Protein AF-A0A524DE86-F1 (afdb_monomer_lite)

Secondary structure (DSSP, 8-state):
--HHHHHHHHHHHHHHHHHHHHHHHHHT--GGGHHHHHHHHHHHHHHHHHHHHH--S---HHHHHHHHHHHHHHHHHHHTT--HHHHHHHHHHHHHHHHHHHHHHHHHHHHHHTTS---PPPP-SSPPPPPPPP-

Sequence (135 aa):
MNFLLRTYLLKGLILLWSIFLLIIEIIGYEPYIEIINIFLGTLLAGLNSYDCLTNNNEINLYSAIIGLIDIVFGLIFIILDFSLIHATILLLIGGQLIGISIAKTLKQQRSTYSASSTKRPEPIGPEPGPEPSPF

pLDDT: mean 77.8, std 13.1, range [46.72, 94.12]

Foldseek 3Di:
DDPVVVLVVLLVVLLVLLVVVVVCQVVPDDPVCLVVNLVVLVVSLVVNVVSLVVDLPDLPVSLLVSLVVLQVSLVVCVVVVHDPSSSVSSNSSSVSSNVSSVVSVVVVVVVVVVPPDPPPPDPPDDDPPDDDDDD

Structure (mmCIF, N/CA/C/O backbone):
data_AF-A0A524DE86-F1
#
_entry.id   AF-A0A524DE86-F1
#
loop_
_atom_site.group_PDB
_atom_site.id
_atom_site.type_symbol
_atom_site.label_atom_id
_atom_site.label_alt_id
_atom_site.label_comp_id
_atom_site.label_asym_id
_atom_site.label_entity_id
_atom_site.label_seq_id
_atom_site.pdbx_PDB_ins_code
_atom_site.Cartn_x
_atom_site.Cartn_y
_atom_site.Cartn_z
_atom_site.occupancy
_atom_site.B_iso_or_equiv
_atom_site.auth_seq_id
_atom_site.auth_comp_id
_atom_site.auth_asym_id
_atom_site.auth_atom_id
_atom_site.pdbx_PDB_model_num
ATOM 1 N N . MET A 1 1 ? 13.519 19.042 -9.949 1.00 52.06 1 MET A N 1
ATOM 2 C CA . MET A 1 1 ? 13.259 18.336 -8.674 1.00 52.06 1 MET A CA 1
ATOM 3 C C . MET A 1 1 ? 13.496 16.851 -8.912 1.00 52.06 1 MET A C 1
ATOM 5 O O . MET A 1 1 ? 12.942 16.331 -9.872 1.00 52.06 1 MET A O 1
ATOM 9 N N . ASN A 1 2 ? 14.388 16.211 -8.148 1.00 61.94 2 ASN A N 1
ATOM 10 C CA . ASN A 1 2 ? 14.850 14.844 -8.423 1.00 61.94 2 ASN A CA 1
ATOM 11 C C . ASN A 1 2 ? 13.683 13.845 -8.446 1.00 61.94 2 ASN A C 1
ATOM 13 O O . ASN A 1 2 ? 12.933 13.729 -7.485 1.00 61.94 2 ASN A O 1
ATOM 17 N N . PHE A 1 3 ? 13.550 13.108 -9.545 1.00 59.97 3 PHE A N 1
ATOM 18 C CA . PHE A 1 3 ? 12.513 12.096 -9.763 1.00 59.97 3 PHE A CA 1
ATOM 19 C C . PHE A 1 3 ? 12.495 10.999 -8.683 1.00 59.97 3 PHE A C 1
ATOM 21 O O . PHE A 1 3 ? 11.431 10.578 -8.228 1.00 59.97 3 PHE A O 1
ATOM 28 N N . LEU A 1 4 ? 13.683 10.617 -8.203 1.00 60.38 4 LEU A N 1
ATOM 29 C CA . LEU A 1 4 ? 13.855 9.711 -7.068 1.00 60.38 4 LEU A CA 1
ATOM 30 C C . LEU A 1 4 ? 13.158 10.256 -5.814 1.00 60.38 4 LEU A C 1
ATOM 32 O O . LEU A 1 4 ? 12.380 9.544 -5.186 1.00 60.38 4 LEU A O 1
ATOM 36 N N . LEU A 1 5 ? 13.334 11.546 -5.513 1.00 68.75 5 LEU A N 1
ATOM 37 C CA . LEU A 1 5 ? 12.725 12.192 -4.348 1.00 68.75 5 LEU A CA 1
ATOM 38 C C . LEU A 1 5 ? 11.193 12.080 -4.373 1.00 68.75 5 LEU A C 1
ATOM 40 O O . LEU A 1 5 ? 10.589 11.794 -3.345 1.00 68.75 5 LEU A O 1
ATOM 44 N N . ARG A 1 6 ? 10.565 12.245 -5.547 1.00 72.38 6 ARG A N 1
ATOM 45 C CA . ARG A 1 6 ? 9.101 12.151 -5.699 1.00 72.38 6 ARG A CA 1
ATOM 46 C C . ARG A 1 6 ? 8.578 10.748 -5.387 1.00 72.38 6 ARG A C 1
ATOM 48 O O . ARG A 1 6 ? 7.557 10.612 -4.719 1.00 72.38 6 ARG A O 1
ATOM 55 N N . THR A 1 7 ? 9.289 9.724 -5.853 1.00 70.44 7 THR A N 1
ATOM 56 C CA . THR A 1 7 ? 8.897 8.322 -5.656 1.00 70.44 7 THR A CA 1
ATOM 57 C C . THR A 1 7 ? 8.979 7.941 -4.177 1.00 70.44 7 THR A C 1
ATOM 59 O O . THR A 1 7 ? 8.021 7.400 -3.633 1.00 70.44 7 THR A O 1
ATOM 62 N N . TYR A 1 8 ? 10.079 8.275 -3.492 1.00 78.06 8 TYR A N 1
ATOM 63 C CA . TYR A 1 8 ? 10.231 7.985 -2.060 1.00 78.06 8 TYR A CA 1
ATOM 64 C C . TYR A 1 8 ? 9.276 8.804 -1.183 1.00 78.06 8 TYR A C 1
ATOM 66 O O . TYR A 1 8 ? 8.747 8.272 -0.209 1.00 78.06 8 TYR A O 1
ATOM 74 N N . LEU A 1 9 ? 8.987 10.057 -1.556 1.00 83.00 9 LEU A N 1
ATOM 75 C CA . LEU A 1 9 ? 8.001 10.889 -0.862 1.00 83.00 9 LEU A CA 1
ATOM 76 C C . LEU A 1 9 ? 6.608 10.260 -0.868 1.00 83.00 9 LEU A C 1
ATOM 78 O O . LEU A 1 9 ? 5.971 10.214 0.178 1.00 83.00 9 LEU A O 1
ATOM 82 N N . LEU A 1 10 ? 6.147 9.743 -2.012 1.00 85.62 10 LEU A N 1
ATOM 83 C CA . LEU A 1 10 ? 4.825 9.118 -2.097 1.00 85.62 10 LEU A CA 1
ATOM 84 C C . LEU A 1 10 ? 4.728 7.886 -1.190 1.00 85.62 10 LEU A C 1
ATOM 86 O O . LEU A 1 10 ? 3.742 7.708 -0.483 1.00 85.62 10 LEU A O 1
ATOM 90 N N . LYS A 1 11 ? 5.768 7.050 -1.179 1.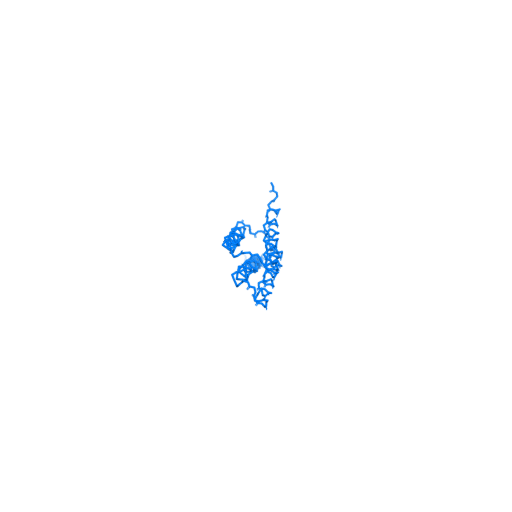00 85.31 11 LYS A N 1
ATOM 91 C CA . 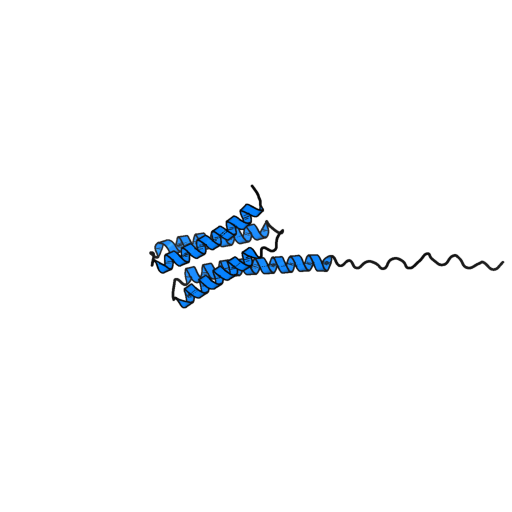LYS A 1 11 ? 5.817 5.850 -0.336 1.00 85.31 11 LYS A CA 1
ATOM 92 C C . LYS A 1 11 ? 5.868 6.204 1.152 1.00 85.31 11 LYS A C 1
ATOM 94 O O . LYS A 1 11 ? 5.154 5.598 1.943 1.00 85.31 11 LYS A O 1
ATOM 99 N N . GLY A 1 12 ? 6.656 7.215 1.516 1.00 86.50 12 GLY A N 1
ATOM 100 C CA . GLY A 1 12 ? 6.690 7.749 2.877 1.00 86.50 12 GLY A CA 1
ATOM 101 C C . GLY A 1 12 ? 5.348 8.341 3.310 1.00 86.50 12 GLY A C 1
ATOM 102 O O . GLY A 1 12 ? 4.930 8.122 4.441 1.00 86.50 12 GLY A O 1
ATOM 103 N N . LEU A 1 13 ? 4.641 9.027 2.406 1.00 90.12 13 LEU A N 1
ATOM 104 C CA . LEU A 1 13 ? 3.307 9.570 2.668 1.00 90.12 13 LEU A CA 1
ATOM 105 C C . LEU A 1 13 ? 2.279 8.461 2.928 1.00 90.12 13 LEU A C 1
ATOM 107 O O . LEU A 1 13 ? 1.490 8.591 3.857 1.00 90.12 13 LEU A O 1
ATOM 111 N N . ILE A 1 14 ? 2.318 7.372 2.150 1.00 89.44 14 ILE A N 1
ATOM 112 C CA . ILE A 1 14 ? 1.467 6.191 2.375 1.00 89.44 14 ILE A CA 1
ATOM 113 C C . ILE A 1 14 ? 1.731 5.612 3.764 1.00 89.44 14 ILE A C 1
ATOM 115 O O . ILE A 1 14 ? 0.801 5.473 4.547 1.00 89.44 14 ILE A O 1
ATOM 119 N N . LEU A 1 15 ? 3.001 5.367 4.104 1.00 89.94 15 LEU A N 1
ATOM 120 C CA . LEU A 1 15 ? 3.373 4.819 5.408 1.00 89.94 15 LEU A CA 1
ATOM 121 C C . LEU A 1 15 ? 2.924 5.724 6.568 1.00 89.94 15 LEU A C 1
ATOM 123 O O . LEU A 1 15 ? 2.371 5.243 7.554 1.00 89.94 15 LEU A O 1
ATOM 127 N N . LEU A 1 16 ? 3.150 7.036 6.454 1.00 91.94 16 LEU A N 1
ATOM 128 C CA . LEU A 1 16 ? 2.715 8.010 7.458 1.00 91.94 16 LEU A CA 1
ATOM 129 C C . LEU A 1 16 ? 1.195 8.013 7.621 1.00 91.94 16 LEU A C 1
ATOM 131 O O . LEU A 1 16 ? 0.702 8.094 8.744 1.00 91.94 16 LEU A O 1
ATOM 135 N N . TRP A 1 17 ? 0.457 7.903 6.518 1.00 91.00 17 TRP A N 1
ATOM 136 C CA . TRP A 1 17 ? -0.997 7.836 6.547 1.00 91.00 17 TRP A CA 1
ATOM 137 C C . TRP A 1 17 ? -1.507 6.546 7.206 1.00 91.00 17 TRP A C 1
ATOM 139 O O . TRP A 1 17 ? -2.409 6.609 8.039 1.00 91.00 17 TRP A O 1
ATOM 149 N N . SER A 1 18 ? -0.885 5.398 6.932 1.00 88.88 18 SER A N 1
ATOM 150 C CA . SER A 1 18 ? -1.218 4.131 7.594 1.00 88.88 18 SER A CA 1
ATOM 151 C C . SER A 1 18 ? -0.978 4.182 9.109 1.00 88.88 18 SER A C 1
ATOM 153 O O . SER A 1 18 ? -1.802 3.706 9.888 1.00 88.88 18 SER A O 1
ATOM 155 N N . ILE A 1 19 ? 0.119 4.813 9.549 1.00 90.00 19 ILE A N 1
ATOM 156 C CA . ILE A 1 19 ? 0.390 5.053 10.978 1.00 90.00 19 ILE A CA 1
ATOM 157 C C . ILE A 1 19 ? -0.674 5.978 11.578 1.00 90.00 19 ILE A C 1
ATOM 159 O O . ILE A 1 19 ? -1.159 5.733 12.681 1.00 90.00 19 ILE A O 1
ATOM 163 N N . PHE A 1 20 ? -1.054 7.032 10.857 1.00 88.94 20 PHE A N 1
ATOM 164 C CA . PHE A 1 20 ? -2.082 7.967 11.301 1.00 88.94 20 PHE A CA 1
ATOM 165 C C . PHE A 1 20 ? -3.446 7.288 11.484 1.00 88.94 20 PHE A C 1
ATOM 167 O O . PHE A 1 20 ? -4.098 7.524 12.498 1.00 88.94 20 PHE A O 1
ATOM 174 N N . LEU A 1 21 ? -3.839 6.390 10.572 1.00 87.12 21 LEU A N 1
ATOM 175 C CA . LEU A 1 21 ? -5.043 5.569 10.734 1.00 87.12 21 LEU A CA 1
ATOM 176 C C . LEU A 1 21 ? -5.004 4.725 12.009 1.00 87.12 21 LEU A C 1
ATOM 178 O O . LEU A 1 21 ? -5.979 4.692 12.754 1.00 87.12 21 LEU A O 1
ATOM 182 N N . LEU A 1 22 ? -3.873 4.068 12.277 1.00 85.69 22 LEU A N 1
ATOM 183 C CA . LEU A 1 22 ? -3.705 3.244 13.474 1.00 85.69 22 LEU A CA 1
ATOM 184 C C . LEU A 1 22 ? -3.824 4.078 14.758 1.00 85.69 22 LEU A C 1
ATOM 186 O O . LEU A 1 22 ? -4.453 3.644 15.717 1.00 85.69 22 LEU A O 1
ATOM 190 N N . ILE A 1 23 ? -3.284 5.299 14.765 1.00 86.62 23 ILE A N 1
ATOM 191 C CA . ILE A 1 23 ? -3.424 6.229 15.893 1.00 86.62 23 ILE A CA 1
ATOM 192 C C . ILE A 1 23 ? -4.887 6.659 16.083 1.00 86.62 23 ILE A C 1
ATOM 194 O O . ILE A 1 23 ? -5.364 6.679 17.215 1.00 86.62 23 ILE A O 1
ATOM 198 N N . ILE A 1 24 ? -5.597 6.993 15.000 1.00 84.56 24 ILE A N 1
ATOM 199 C CA . ILE A 1 24 ? -7.009 7.409 15.054 1.00 84.56 24 ILE A CA 1
ATOM 200 C C . ILE A 1 24 ? -7.886 6.322 15.674 1.00 84.56 24 ILE A C 1
ATOM 202 O O . ILE A 1 24 ? -8.689 6.630 16.554 1.00 84.56 24 ILE A O 1
ATOM 206 N N . GLU A 1 25 ? -7.718 5.072 15.240 1.00 82.75 25 GLU A N 1
ATOM 207 C CA . GLU A 1 25 ? -8.494 3.946 15.770 1.00 82.75 25 GLU A CA 1
ATOM 208 C C . GLU A 1 25 ? -8.228 3.718 17.258 1.00 82.75 25 GLU A C 1
ATOM 210 O O . GLU A 1 25 ? -9.160 3.547 18.037 1.00 82.75 25 GLU A O 1
ATOM 215 N N . ILE A 1 26 ? -6.967 3.812 17.692 1.00 83.88 26 ILE A N 1
ATOM 216 C CA . ILE A 1 26 ? -6.609 3.663 19.112 1.00 83.88 26 ILE A CA 1
ATOM 217 C C . ILE A 1 26 ? -7.229 4.773 19.975 1.00 83.88 26 ILE A C 1
ATOM 219 O O . ILE A 1 26 ? -7.590 4.531 21.126 1.00 83.88 26 ILE A O 1
ATOM 223 N N . ILE A 1 27 ? -7.338 5.994 19.444 1.00 84.00 27 ILE A N 1
ATOM 224 C CA . ILE A 1 27 ? -7.903 7.145 20.166 1.00 84.00 27 ILE A CA 1
ATOM 225 C C . ILE A 1 27 ? -9.445 7.110 20.174 1.00 84.00 27 ILE A C 1
ATOM 227 O O . ILE A 1 27 ? -10.055 7.752 21.029 1.00 84.00 27 ILE A O 1
ATOM 231 N N . GLY A 1 28 ? -10.080 6.338 19.284 1.00 73.06 28 GLY A N 1
ATOM 232 C CA . GLY A 1 28 ? -11.537 6.172 19.234 1.00 73.06 28 GLY A CA 1
ATOM 233 C C . GLY A 1 28 ? -12.265 7.364 18.609 1.00 73.06 28 GLY A C 1
ATOM 234 O O . GLY A 1 28 ? -13.214 7.891 19.188 1.00 73.06 28 GLY A O 1
ATOM 235 N N . TYR A 1 29 ? -11.794 7.835 17.452 1.00 67.94 29 TYR A N 1
ATOM 236 C CA . TYR A 1 29 ? -12.363 9.005 16.774 1.00 67.94 29 TYR A CA 1
ATOM 237 C C . TYR A 1 29 ? -13.681 8.711 16.025 1.00 67.94 29 TYR A C 1
ATOM 239 O O . TYR A 1 29 ? -13.937 7.597 15.583 1.00 67.94 29 TYR A O 1
ATOM 247 N N . GLU A 1 30 ? -14.508 9.749 15.870 1.00 63.59 30 GLU A N 1
ATOM 248 C CA . GLU A 1 30 ? -15.867 9.704 15.304 1.00 63.59 30 GLU A CA 1
ATOM 249 C C . GLU A 1 30 ? -15.968 9.160 13.854 1.00 63.59 30 GLU A C 1
ATOM 251 O O . GLU A 1 30 ? -15.114 9.459 13.009 1.00 63.59 30 GLU A O 1
ATOM 256 N N . PRO A 1 31 ? -17.081 8.479 13.504 1.00 61.78 31 PRO A N 1
ATOM 257 C CA . PRO A 1 31 ? -17.283 7.795 12.217 1.00 61.78 31 PRO A CA 1
ATOM 258 C C . PRO A 1 31 ? -17.311 8.724 10.989 1.00 61.78 31 PRO A C 1
ATOM 260 O O . PRO A 1 31 ? -17.077 8.284 9.866 1.00 61.78 31 PRO A O 1
ATOM 263 N N . TYR A 1 32 ? -17.544 10.029 11.162 1.00 61.56 32 TYR A N 1
ATOM 264 C CA . TYR A 1 32 ? -17.590 10.993 10.051 1.00 61.56 32 TYR A CA 1
ATOM 265 C C . TYR A 1 32 ? -16.257 11.138 9.294 1.00 61.56 32 TYR A C 1
ATOM 267 O O . TYR A 1 32 ? -16.239 11.627 8.163 1.00 61.56 32 TYR A O 1
ATOM 275 N N . ILE A 1 33 ? -15.143 10.696 9.886 1.00 75.25 33 ILE A N 1
ATOM 276 C CA . ILE A 1 33 ? -13.814 10.739 9.261 1.00 75.25 33 ILE A CA 1
ATOM 277 C C . ILE A 1 33 ? -13.579 9.529 8.334 1.00 75.25 33 ILE A C 1
ATOM 279 O O . ILE A 1 33 ? -12.731 9.602 7.443 1.00 75.25 33 ILE A O 1
ATOM 283 N N . GLU A 1 34 ? -14.374 8.456 8.439 1.00 77.06 34 GLU A N 1
ATOM 284 C CA . GLU A 1 34 ? -14.184 7.244 7.627 1.00 77.06 34 GLU A CA 1
ATOM 285 C C . GLU A 1 34 ? -14.285 7.519 6.124 1.00 77.06 34 GLU A C 1
ATOM 287 O O . GLU A 1 34 ? -13.442 7.060 5.358 1.00 77.06 34 GLU A O 1
ATOM 292 N N . ILE A 1 35 ? -15.255 8.325 5.675 1.00 81.44 35 ILE A N 1
ATOM 293 C CA . ILE A 1 35 ? -15.426 8.637 4.242 1.00 81.44 35 ILE A CA 1
ATOM 294 C C . ILE A 1 35 ? -14.196 9.364 3.684 1.00 81.44 35 ILE A C 1
ATOM 296 O O . ILE A 1 35 ? -13.749 9.084 2.569 1.00 81.44 35 ILE A O 1
ATOM 300 N N . ILE A 1 36 ? -13.621 10.277 4.470 1.00 84.12 36 ILE A N 1
ATOM 301 C CA . ILE A 1 36 ? -12.410 11.011 4.093 1.00 84.12 36 ILE A CA 1
ATOM 302 C C . ILE A 1 36 ? -11.226 10.045 4.011 1.00 84.12 36 ILE A C 1
ATOM 304 O O . ILE A 1 36 ? -10.461 10.103 3.048 1.00 84.12 36 ILE A O 1
ATOM 308 N N . ASN A 1 37 ? -11.106 9.120 4.965 1.00 83.94 37 ASN A N 1
ATOM 309 C CA . ASN A 1 37 ? -10.061 8.100 4.968 1.00 83.94 37 ASN A CA 1
ATOM 310 C C . ASN A 1 37 ? -10.188 7.133 3.784 1.00 83.94 37 ASN A C 1
ATOM 312 O O . ASN A 1 37 ? -9.185 6.832 3.139 1.00 83.94 37 ASN A O 1
ATOM 316 N N . ILE A 1 38 ? -11.405 6.705 3.433 1.00 85.06 38 ILE A N 1
ATOM 317 C CA . ILE A 1 38 ? -11.663 5.898 2.232 1.00 85.06 38 ILE A CA 1
ATOM 318 C C . ILE A 1 38 ? -11.198 6.655 0.989 1.00 85.06 38 ILE A C 1
ATOM 320 O O . ILE A 1 38 ? -10.447 6.113 0.172 1.00 85.06 38 ILE A O 1
ATOM 324 N N . PHE A 1 39 ? -11.619 7.914 0.842 1.00 88.19 39 PHE A N 1
ATOM 325 C CA . PHE A 1 39 ? -11.254 8.723 -0.315 1.00 88.19 39 PHE A CA 1
ATOM 326 C C . PHE A 1 39 ? -9.736 8.905 -0.411 1.00 88.19 39 PHE A C 1
ATOM 328 O O . PHE A 1 39 ? -9.153 8.693 -1.476 1.00 88.19 39 PHE A O 1
ATOM 335 N N . LEU A 1 40 ? -9.084 9.231 0.706 1.00 88.94 40 LEU A N 1
ATOM 336 C CA . LEU A 1 40 ? -7.647 9.467 0.747 1.00 88.94 40 LEU A CA 1
ATOM 337 C C . LEU A 1 40 ? -6.850 8.186 0.477 1.00 88.94 40 LEU A C 1
ATOM 339 O O . LEU A 1 40 ? -5.918 8.213 -0.324 1.00 88.94 40 LEU A O 1
ATOM 343 N N . GLY A 1 41 ? -7.254 7.052 1.052 1.00 86.44 41 GLY A N 1
ATOM 344 C CA . GLY A 1 41 ? -6.629 5.757 0.791 1.00 86.44 41 GLY A CA 1
ATOM 345 C C . GLY A 1 41 ? -6.757 5.330 -0.672 1.00 86.44 41 GLY A C 1
ATOM 346 O O . GLY A 1 41 ? -5.778 4.918 -1.295 1.00 86.44 41 GLY A O 1
ATOM 347 N N . THR A 1 42 ? -7.936 5.521 -1.269 1.00 87.12 42 THR A N 1
ATOM 348 C CA . THR A 1 42 ? -8.168 5.213 -2.691 1.00 87.12 42 THR A CA 1
ATOM 349 C C . THR A 1 42 ? -7.362 6.140 -3.608 1.00 87.12 42 THR A C 1
ATOM 351 O O . THR A 1 42 ? -6.797 5.697 -4.611 1.00 87.12 42 THR A O 1
ATOM 354 N N . LEU A 1 43 ? -7.246 7.423 -3.250 1.00 90.00 43 LEU A N 1
ATOM 355 C CA . LEU A 1 43 ? -6.418 8.390 -3.967 1.00 90.00 43 LEU A CA 1
ATOM 356 C C . LEU A 1 43 ? -4.933 7.999 -3.916 1.00 90.00 43 LEU A C 1
ATOM 358 O O . LEU A 1 43 ? -4.269 7.990 -4.952 1.00 90.00 43 LEU A O 1
ATOM 362 N N . LEU A 1 44 ? -4.417 7.635 -2.738 1.00 88.56 44 LEU A N 1
ATOM 363 C CA . LEU A 1 44 ? -3.035 7.181 -2.557 1.00 88.56 44 LEU A CA 1
ATOM 364 C C . LEU A 1 44 ? -2.753 5.897 -3.350 1.00 88.56 44 LEU A C 1
ATOM 366 O O . LEU A 1 44 ? -1.728 5.813 -4.031 1.00 88.56 44 LEU A O 1
ATOM 370 N N . ALA A 1 45 ? -3.683 4.939 -3.338 1.00 85.44 45 ALA A N 1
ATOM 371 C CA . ALA A 1 45 ? -3.627 3.735 -4.166 1.00 85.44 45 ALA A CA 1
ATOM 372 C C . ALA A 1 45 ? -3.554 4.080 -5.666 1.00 85.44 45 ALA A C 1
ATOM 374 O O . ALA A 1 45 ? -2.711 3.552 -6.399 1.00 85.44 45 ALA A O 1
ATOM 375 N N . GLY A 1 46 ? -4.388 5.015 -6.129 1.00 86.00 46 GLY A N 1
ATOM 376 C CA . GLY A 1 46 ? -4.391 5.495 -7.511 1.00 86.00 46 GLY A CA 1
ATOM 377 C C . GLY A 1 46 ? -3.074 6.164 -7.912 1.00 86.00 46 GLY A C 1
ATOM 378 O O . GLY A 1 46 ? -2.482 5.804 -8.932 1.00 86.00 46 GLY A O 1
ATOM 379 N N . LEU A 1 47 ? -2.569 7.084 -7.083 1.00 86.81 47 LEU A N 1
ATOM 380 C CA . LEU A 1 47 ? -1.286 7.761 -7.297 1.00 86.81 47 LEU A CA 1
ATOM 381 C C . LEU A 1 47 ? -0.122 6.769 -7.344 1.00 86.81 47 LEU A C 1
ATOM 383 O O . LEU A 1 47 ? 0.764 6.894 -8.186 1.00 86.81 47 LEU A O 1
ATOM 387 N N . ASN A 1 48 ? -0.147 5.756 -6.481 1.00 83.25 48 ASN A N 1
ATOM 388 C CA . ASN A 1 48 ? 0.850 4.696 -6.445 1.00 83.25 48 ASN A CA 1
ATOM 389 C C . ASN A 1 48 ? 0.842 3.835 -7.724 1.00 83.25 48 ASN A C 1
ATOM 391 O O . ASN A 1 48 ? 1.901 3.536 -8.282 1.00 83.25 48 ASN A O 1
ATOM 395 N N . SER A 1 49 ? -0.347 3.481 -8.222 1.00 81.81 49 SER A N 1
ATOM 396 C CA . SER A 1 49 ? -0.516 2.812 -9.520 1.00 81.81 49 SER A CA 1
ATOM 397 C C . SER A 1 49 ? 0.004 3.665 -10.672 1.00 81.81 49 SER A C 1
ATOM 399 O O . SER A 1 49 ? 0.744 3.174 -11.523 1.00 81.81 49 SER A O 1
ATOM 401 N N . TYR A 1 50 ? -0.356 4.949 -10.692 1.00 83.81 50 TYR A N 1
ATOM 402 C CA . TYR A 1 50 ? 0.080 5.874 -11.732 1.00 83.81 50 TYR A CA 1
ATOM 403 C C . TYR A 1 50 ? 1.604 6.027 -11.744 1.00 83.81 50 TYR A C 1
ATOM 405 O O . TYR A 1 50 ? 2.229 5.873 -12.791 1.00 83.81 50 TYR A O 1
ATOM 413 N N . ASP A 1 51 ? 2.213 6.233 -10.574 1.00 80.75 51 ASP A N 1
ATOM 414 C CA . ASP A 1 51 ? 3.665 6.340 -10.439 1.00 80.75 51 ASP A CA 1
ATOM 415 C C . ASP A 1 51 ? 4.373 5.059 -10.908 1.00 80.75 51 ASP A C 1
ATOM 417 O O . ASP A 1 51 ? 5.399 5.112 -11.585 1.00 80.75 51 ASP A O 1
ATOM 421 N N . CYS A 1 52 ? 3.783 3.888 -10.645 1.00 75.50 52 CYS A N 1
ATOM 422 C CA . CYS A 1 52 ? 4.284 2.625 -11.171 1.00 75.50 52 CYS A CA 1
ATOM 423 C C . CYS A 1 52 ? 4.280 2.568 -12.705 1.00 75.50 52 CYS A C 1
ATOM 425 O O . CYS A 1 52 ? 5.258 2.090 -13.284 1.00 75.50 52 CYS A O 1
ATOM 427 N N . LEU A 1 53 ? 3.202 3.026 -13.349 1.00 75.75 53 LEU A N 1
ATOM 428 C CA . LEU A 1 53 ? 3.066 3.020 -14.808 1.00 75.75 53 LEU A CA 1
ATOM 429 C C . LEU A 1 53 ? 4.046 3.985 -15.479 1.00 75.75 53 LEU A C 1
ATOM 431 O O . LEU A 1 53 ? 4.607 3.658 -16.525 1.00 75.75 53 LEU A O 1
ATOM 435 N N . THR A 1 54 ? 4.282 5.151 -14.875 1.00 77.38 54 THR A N 1
ATOM 436 C CA . THR A 1 54 ? 5.196 6.150 -15.439 1.00 77.38 54 THR A CA 1
ATOM 437 C C . THR A 1 54 ? 6.666 5.829 -15.169 1.00 77.38 54 THR A C 1
ATOM 439 O O . THR A 1 54 ? 7.529 6.221 -15.953 1.00 77.38 54 THR A O 1
ATOM 442 N N . ASN A 1 55 ? 6.976 5.096 -14.091 1.00 70.12 55 ASN A N 1
ATOM 443 C CA . ASN A 1 55 ? 8.346 4.929 -13.602 1.00 70.12 55 ASN A CA 1
ATOM 444 C C . ASN A 1 55 ? 8.802 3.461 -13.707 1.00 70.12 55 ASN A C 1
ATOM 446 O O . ASN A 1 55 ? 8.588 2.659 -12.796 1.00 70.12 55 ASN A O 1
ATOM 450 N N . ASN A 1 56 ? 9.480 3.094 -14.800 1.00 63.84 56 ASN A N 1
ATOM 451 C CA . ASN A 1 56 ? 9.942 1.714 -15.041 1.00 63.84 56 ASN A CA 1
ATOM 452 C C . ASN A 1 56 ? 11.261 1.329 -14.335 1.00 63.84 56 ASN A C 1
ATOM 454 O O . ASN A 1 56 ? 11.608 0.152 -14.350 1.00 63.84 56 ASN A O 1
ATOM 458 N N . ASN A 1 57 ? 12.004 2.271 -13.744 1.00 57.59 57 ASN A N 1
ATOM 459 C CA . ASN A 1 57 ? 13.463 2.103 -13.680 1.00 57.59 57 ASN A CA 1
ATOM 460 C C . ASN A 1 57 ? 14.089 1.512 -12.411 1.00 57.59 57 ASN A C 1
ATOM 462 O O . ASN A 1 57 ? 15.283 1.247 -12.455 1.00 57.59 57 ASN A O 1
ATOM 466 N N . GLU A 1 58 ? 13.364 1.213 -11.330 1.00 59.72 58 GLU A N 1
ATOM 467 C CA . GLU A 1 58 ? 13.983 0.542 -10.171 1.00 59.72 58 GLU A CA 1
ATOM 468 C C . GLU A 1 58 ? 13.037 -0.480 -9.523 1.00 59.72 58 GLU A C 1
ATOM 470 O O . GLU A 1 58 ? 11.853 -0.200 -9.292 1.00 59.72 58 GLU A O 1
ATOM 475 N N . ILE A 1 59 ? 13.568 -1.676 -9.221 1.00 58.56 59 ILE A N 1
ATOM 476 C CA . ILE A 1 59 ? 12.948 -2.619 -8.281 1.00 58.56 59 ILE A CA 1
ATOM 477 C C . ILE A 1 59 ? 12.927 -1.915 -6.938 1.00 58.56 59 ILE A C 1
ATOM 479 O O . ILE A 1 59 ? 13.940 -1.770 -6.257 1.00 58.56 59 ILE A O 1
ATOM 483 N N . ASN A 1 60 ? 11.748 -1.441 -6.575 1.00 67.06 60 ASN A N 1
ATOM 484 C CA . ASN A 1 60 ? 11.599 -0.621 -5.400 1.00 67.06 60 ASN A CA 1
ATOM 485 C C . ASN A 1 60 ? 11.328 -1.549 -4.213 1.00 67.06 60 ASN A C 1
ATOM 487 O O . ASN A 1 60 ? 10.186 -1.714 -3.795 1.00 67.06 60 ASN A O 1
ATOM 491 N N . LEU A 1 61 ? 12.380 -2.196 -3.699 1.00 76.31 61 LEU A N 1
ATOM 492 C CA . LEU A 1 61 ? 12.321 -3.067 -2.513 1.00 76.31 61 LEU A CA 1
ATOM 493 C C . LEU A 1 61 ? 11.642 -2.350 -1.330 1.00 76.31 61 LEU A C 1
ATOM 495 O O . LEU A 1 61 ? 10.899 -2.954 -0.563 1.00 76.31 61 LEU A O 1
ATOM 499 N N . TYR A 1 62 ? 11.791 -1.026 -1.277 1.00 78.06 62 TYR A N 1
ATOM 500 C CA . TYR A 1 62 ? 11.086 -0.129 -0.367 1.00 78.06 62 TYR A CA 1
ATOM 501 C C . TYR A 1 62 ? 9.552 -0.215 -0.468 1.00 78.06 62 TYR A C 1
ATOM 503 O O . TYR A 1 62 ? 8.859 -0.176 0.542 1.00 78.06 62 TYR A O 1
ATOM 511 N N . SER A 1 63 ? 9.006 -0.371 -1.679 1.00 82.00 63 SER A N 1
ATOM 512 C CA . SER A 1 63 ? 7.565 -0.573 -1.884 1.00 82.00 63 SER A CA 1
ATOM 513 C C . SER A 1 63 ? 7.100 -1.912 -1.330 1.00 82.00 63 SER A C 1
ATOM 515 O O . SER A 1 63 ? 6.040 -1.965 -0.723 1.00 82.00 63 SER A O 1
ATOM 517 N N . ALA A 1 64 ? 7.891 -2.975 -1.494 1.00 85.00 64 ALA A N 1
ATOM 518 C CA . ALA A 1 64 ? 7.556 -4.281 -0.935 1.00 85.00 64 ALA A CA 1
ATOM 519 C C . ALA A 1 64 ? 7.568 -4.253 0.602 1.00 85.00 64 ALA A C 1
ATOM 521 O O . ALA A 1 64 ? 6.660 -4.797 1.221 1.00 85.00 64 ALA A O 1
ATOM 522 N N . ILE A 1 65 ? 8.549 -3.570 1.206 1.00 88.38 65 ILE A N 1
ATOM 523 C CA . ILE A 1 65 ? 8.632 -3.390 2.664 1.00 88.38 65 ILE A CA 1
ATOM 524 C C . ILE A 1 65 ? 7.413 -2.630 3.185 1.00 88.38 65 ILE A C 1
ATOM 526 O O . ILE A 1 65 ? 6.747 -3.110 4.096 1.00 88.38 65 ILE A O 1
ATOM 530 N N . ILE A 1 66 ? 7.095 -1.473 2.598 1.00 89.44 66 ILE A N 1
ATOM 531 C CA . ILE A 1 66 ? 5.935 -0.679 3.030 1.00 89.44 66 ILE A CA 1
ATOM 532 C C . ILE A 1 66 ? 4.645 -1.466 2.820 1.00 89.44 66 ILE A C 1
ATOM 534 O O . ILE A 1 66 ? 3.807 -1.501 3.711 1.00 89.44 66 ILE A O 1
ATOM 538 N N . GLY A 1 67 ? 4.524 -2.184 1.701 1.00 89.56 67 GLY A N 1
ATOM 539 C CA . GLY A 1 67 ? 3.354 -3.016 1.459 1.00 89.56 67 GLY A CA 1
ATOM 540 C C . GLY A 1 67 ? 3.197 -4.147 2.476 1.00 89.56 67 GLY A C 1
ATOM 541 O O . GLY A 1 67 ? 2.080 -4.455 2.879 1.00 89.56 67 GLY A O 1
ATOM 542 N N . LEU A 1 68 ? 4.303 -4.731 2.945 1.00 92.31 68 LEU A N 1
ATOM 543 C CA . LEU A 1 68 ? 4.277 -5.723 4.019 1.00 92.31 68 LEU A CA 1
ATOM 544 C C . LEU A 1 68 ? 3.826 -5.098 5.348 1.00 92.31 68 LEU A C 1
ATOM 546 O O . LEU A 1 68 ? 3.033 -5.704 6.061 1.00 92.31 68 LEU A O 1
ATOM 550 N N . ILE A 1 69 ? 4.298 -3.887 5.661 1.00 93.12 69 ILE A N 1
ATOM 551 C CA . ILE A 1 69 ? 3.881 -3.141 6.858 1.00 93.12 69 ILE A CA 1
ATOM 552 C C . ILE A 1 69 ? 2.376 -2.853 6.812 1.00 93.12 69 ILE A C 1
ATOM 554 O O . ILE A 1 69 ? 1.683 -3.133 7.786 1.00 93.12 69 ILE A O 1
ATOM 558 N N . ASP A 1 70 ? 1.858 -2.372 5.679 1.00 92.88 70 ASP A N 1
ATOM 559 C CA . ASP A 1 70 ? 0.428 -2.090 5.511 1.00 92.88 70 ASP A CA 1
ATOM 560 C C . ASP A 1 70 ? -0.426 -3.358 5.664 1.00 92.88 70 ASP A C 1
ATOM 562 O O . ASP A 1 70 ? -1.479 -3.321 6.299 1.00 92.88 70 ASP A O 1
ATOM 566 N N . ILE A 1 71 ? 0.044 -4.509 5.164 1.00 93.56 71 ILE A N 1
ATOM 567 C CA . ILE A 1 71 ? -0.637 -5.792 5.389 1.00 93.56 71 ILE A CA 1
ATOM 568 C C . ILE A 1 71 ? -0.644 -6.159 6.872 1.00 93.56 71 ILE A C 1
ATOM 570 O O . ILE A 1 71 ? -1.683 -6.560 7.392 1.00 93.56 71 ILE A O 1
ATOM 574 N N . VAL A 1 72 ? 0.489 -6.015 7.564 1.00 94.12 72 VAL A N 1
ATOM 575 C CA . VAL A 1 72 ? 0.572 -6.291 9.005 1.00 94.12 72 VAL A CA 1
ATOM 576 C C . VAL A 1 72 ? -0.386 -5.386 9.780 1.00 94.12 72 VAL A C 1
ATOM 578 O O . VAL A 1 72 ? -1.109 -5.880 10.640 1.00 94.12 72 VAL A O 1
ATOM 581 N N . PHE A 1 73 ? -0.461 -4.095 9.451 1.00 92.50 73 PHE A N 1
ATOM 582 C CA . PHE A 1 73 ? -1.419 -3.181 10.074 1.00 92.50 73 PHE A CA 1
ATOM 583 C C . PHE A 1 73 ? -2.869 -3.559 9.767 1.00 92.50 73 PHE A C 1
ATOM 585 O O . PHE A 1 73 ? -3.677 -3.619 10.688 1.00 92.50 73 PHE A O 1
ATOM 592 N N . GLY A 1 74 ? -3.194 -3.900 8.519 1.00 91.31 74 GLY A N 1
ATOM 593 C CA . GLY A 1 74 ? -4.530 -4.378 8.159 1.00 91.31 74 GLY A CA 1
ATOM 594 C C . GLY A 1 74 ? -4.935 -5.642 8.927 1.00 91.31 74 GLY A C 1
ATOM 595 O O . GLY A 1 74 ? -6.065 -5.745 9.396 1.00 91.31 74 GLY A O 1
ATOM 596 N N . LEU A 1 75 ? -4.004 -6.578 9.133 1.00 93.00 75 LEU A N 1
ATOM 597 C CA . LEU A 1 75 ? -4.239 -7.770 9.955 1.00 93.00 75 LEU A CA 1
ATOM 598 C C . LEU A 1 75 ? -4.411 -7.432 11.440 1.00 93.00 75 LEU A C 1
ATOM 600 O O . LEU A 1 75 ? -5.276 -8.012 12.090 1.00 93.00 75 LEU A O 1
ATOM 604 N N . ILE A 1 76 ? -3.630 -6.489 11.975 1.00 91.62 76 ILE A N 1
ATOM 605 C CA . ILE A 1 76 ? -3.788 -6.006 13.355 1.00 91.62 76 ILE A CA 1
ATOM 606 C C . ILE A 1 76 ? -5.181 -5.404 13.550 1.00 91.62 76 ILE A C 1
ATOM 608 O O . ILE A 1 76 ? -5.827 -5.710 14.547 1.00 91.62 76 ILE A O 1
ATOM 612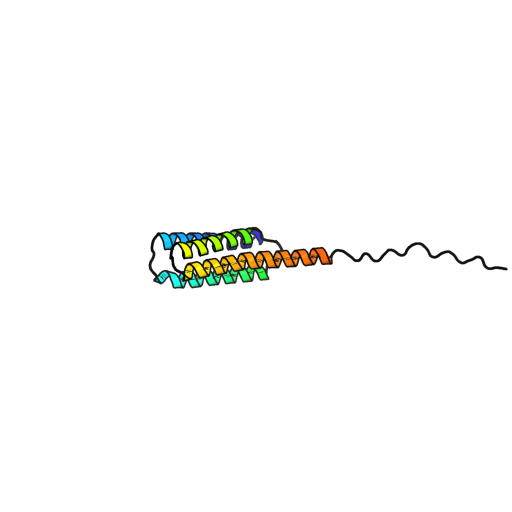 N N . PHE A 1 77 ? -5.671 -4.616 12.590 1.00 89.62 77 PHE A N 1
ATOM 613 C CA . PHE A 1 77 ? -7.019 -4.049 12.654 1.00 89.62 77 PHE A CA 1
ATOM 614 C C . PHE A 1 77 ? -8.093 -5.139 12.724 1.00 89.62 77 PHE A C 1
ATOM 616 O O . PHE A 1 77 ? -9.013 -5.029 13.524 1.00 89.62 77 PHE A O 1
ATOM 623 N N . ILE A 1 78 ? -7.947 -6.214 11.942 1.00 90.88 78 ILE A N 1
ATOM 624 C CA . ILE A 1 78 ? -8.876 -7.355 11.980 1.00 90.88 78 ILE A CA 1
ATOM 625 C C . ILE A 1 78 ? -8.817 -8.072 13.336 1.00 90.88 78 ILE A C 1
ATOM 627 O O . ILE A 1 78 ? -9.853 -8.423 13.889 1.00 90.88 78 ILE A O 1
ATOM 631 N N . ILE A 1 79 ? -7.617 -8.301 13.881 1.00 91.88 79 ILE A N 1
ATOM 632 C CA . ILE A 1 79 ? -7.433 -9.023 15.153 1.00 91.88 79 ILE A CA 1
ATOM 633 C C . ILE A 1 79 ? -7.986 -8.226 16.341 1.00 91.88 79 ILE A C 1
ATOM 635 O O . ILE A 1 79 ? -8.492 -8.821 17.291 1.00 91.88 79 ILE A O 1
ATOM 639 N N . LEU A 1 80 ? -7.871 -6.899 16.298 1.00 88.88 80 LEU A N 1
ATOM 640 C CA . LEU A 1 80 ? -8.331 -6.001 17.358 1.00 88.88 80 LEU A CA 1
ATOM 641 C C . LEU A 1 80 ? -9.797 -5.566 17.202 1.00 88.88 80 LEU A C 1
ATOM 643 O O . LEU A 1 80 ? -10.253 -4.746 17.992 1.00 88.88 80 LEU A O 1
ATOM 647 N N . ASP A 1 81 ? -10.521 -6.120 16.222 1.00 85.88 81 ASP A N 1
ATOM 648 C CA . ASP A 1 81 ? -11.919 -5.781 15.911 1.00 85.88 81 ASP A CA 1
ATOM 649 C C . ASP A 1 81 ? -12.130 -4.272 15.657 1.00 85.88 81 ASP A C 1
ATOM 651 O O . ASP A 1 81 ? -13.144 -3.679 16.024 1.00 85.88 81 ASP A O 1
ATOM 655 N N . PHE A 1 82 ? -11.132 -3.630 15.039 1.00 86.19 82 PHE A N 1
ATOM 656 C CA . PHE A 1 82 ? -11.221 -2.247 14.563 1.00 86.19 82 PHE A CA 1
ATOM 657 C C . PHE A 1 82 ? -11.986 -2.169 13.236 1.00 86.19 82 PHE A C 1
ATOM 659 O O . PHE A 1 82 ? -12.355 -3.188 12.648 1.00 86.19 82 PHE A O 1
ATOM 666 N N . SER A 1 83 ? -12.217 -0.949 12.732 1.00 85.88 83 SER A N 1
ATOM 667 C CA . SER A 1 83 ? -12.988 -0.734 11.502 1.00 85.88 83 SER A CA 1
ATOM 668 C C . SER A 1 83 ? -12.492 -1.609 10.341 1.00 85.88 83 SER A C 1
ATOM 670 O O . SER A 1 83 ? -11.372 -1.472 9.829 1.00 85.88 83 SER A O 1
ATOM 672 N N . LEU A 1 84 ? -13.379 -2.499 9.881 1.00 87.19 84 LEU A N 1
ATOM 673 C CA . LEU A 1 84 ? -13.136 -3.404 8.757 1.00 87.19 84 LEU A CA 1
ATOM 674 C C . LEU A 1 84 ? -12.830 -2.633 7.465 1.00 87.19 84 LEU A C 1
ATOM 676 O O . LEU A 1 84 ? -12.094 -3.113 6.599 1.00 87.19 84 LEU A O 1
ATOM 680 N N . ILE A 1 85 ? -13.377 -1.423 7.340 1.00 88.06 85 ILE A N 1
ATOM 681 C CA . ILE A 1 85 ? -13.137 -0.532 6.208 1.00 88.06 85 ILE A CA 1
ATOM 682 C C . ILE A 1 85 ? -11.660 -0.140 6.171 1.00 88.06 85 ILE A C 1
ATOM 684 O O . ILE A 1 85 ? -10.998 -0.331 5.148 1.00 88.06 85 ILE A O 1
ATOM 688 N N . HIS A 1 86 ? -11.119 0.348 7.288 1.00 87.50 86 HIS A N 1
ATOM 689 C CA . HIS A 1 86 ? -9.712 0.732 7.371 1.00 87.50 86 HIS A CA 1
ATOM 690 C C . HIS A 1 86 ? -8.782 -0.467 7.168 1.00 87.50 86 HIS A C 1
ATOM 692 O O . HIS A 1 86 ? -7.821 -0.365 6.400 1.00 87.50 86 HIS A O 1
ATOM 698 N N . ALA A 1 87 ? -9.112 -1.626 7.749 1.00 89.88 87 ALA A N 1
ATOM 699 C CA . ALA A 1 87 ? -8.375 -2.865 7.505 1.00 89.88 87 ALA A CA 1
ATOM 700 C C . ALA A 1 87 ? -8.308 -3.206 6.007 1.00 89.88 87 ALA A C 1
ATOM 702 O O . ALA A 1 87 ? -7.241 -3.504 5.470 1.00 89.88 87 ALA A O 1
ATOM 703 N N . THR A 1 88 ? -9.443 -3.108 5.313 1.00 90.31 88 THR A N 1
ATOM 704 C CA . THR A 1 88 ? -9.544 -3.417 3.882 1.00 90.31 88 THR A CA 1
ATOM 705 C C . THR A 1 88 ? -8.713 -2.457 3.034 1.00 90.31 88 THR A C 1
ATOM 707 O O . THR A 1 88 ? -8.044 -2.894 2.098 1.00 90.31 88 THR A O 1
ATOM 710 N N . ILE A 1 89 ? -8.706 -1.162 3.359 1.00 90.06 89 ILE A N 1
ATOM 711 C CA . ILE A 1 89 ? -7.912 -0.171 2.621 1.00 90.06 89 ILE A CA 1
ATOM 712 C C . ILE A 1 89 ? -6.412 -0.427 2.793 1.00 90.06 89 ILE A C 1
ATOM 714 O O . ILE A 1 89 ? -5.673 -0.400 1.808 1.00 90.06 89 ILE A O 1
ATOM 718 N N . LEU A 1 90 ? -5.963 -0.718 4.018 1.00 91.94 90 LEU A N 1
ATOM 719 C CA . LEU A 1 90 ? -4.563 -1.046 4.295 1.00 91.94 90 LEU A CA 1
ATOM 720 C C . LEU A 1 90 ? -4.128 -2.312 3.545 1.00 91.94 90 LEU A C 1
ATOM 722 O O . LEU A 1 90 ? -3.096 -2.315 2.875 1.00 91.94 90 LEU A O 1
ATOM 726 N N . LEU A 1 91 ? -4.957 -3.360 3.563 1.00 92.56 91 LEU A N 1
ATOM 727 C CA . LEU A 1 91 ? -4.700 -4.590 2.810 1.00 92.56 91 LEU A CA 1
ATOM 728 C C . LEU A 1 91 ? -4.670 -4.352 1.294 1.00 92.56 91 LEU A C 1
ATOM 730 O O . LEU A 1 91 ? -3.818 -4.916 0.605 1.00 92.56 91 LEU A O 1
ATOM 734 N N . LEU A 1 92 ? -5.560 -3.504 0.769 1.00 91.44 92 LEU A N 1
ATOM 735 C CA . LEU A 1 92 ? -5.600 -3.145 -0.649 1.00 91.44 92 LEU A CA 1
ATOM 736 C C . LEU A 1 92 ? -4.308 -2.437 -1.076 1.00 91.44 92 LEU A C 1
ATOM 738 O O . LEU A 1 92 ? -3.667 -2.857 -2.042 1.00 91.44 92 LEU A O 1
ATOM 742 N N . ILE A 1 93 ? -3.909 -1.389 -0.350 1.00 90.06 93 ILE A N 1
ATOM 743 C CA . ILE A 1 93 ? -2.696 -0.614 -0.644 1.00 90.06 93 ILE A CA 1
ATOM 744 C C . ILE A 1 93 ? -1.454 -1.497 -0.495 1.00 90.06 93 ILE A C 1
ATOM 746 O O . ILE A 1 93 ? -0.601 -1.521 -1.390 1.00 90.06 93 ILE A O 1
ATOM 750 N N . GLY A 1 94 ? -1.374 -2.273 0.588 1.00 90.12 94 GLY A N 1
ATOM 751 C CA . GLY A 1 94 ? -0.247 -3.157 0.853 1.00 90.12 94 GLY A CA 1
ATOM 752 C C . GLY A 1 94 ? -0.098 -4.253 -0.202 1.00 90.12 94 GLY A C 1
ATOM 753 O O . GLY A 1 94 ? 0.983 -4.443 -0.770 1.00 90.12 94 GLY A O 1
ATOM 754 N N . GLY A 1 95 ? -1.206 -4.905 -0.560 1.00 89.81 95 GLY A N 1
ATOM 755 C CA . GLY A 1 95 ? -1.251 -5.896 -1.633 1.00 89.81 95 GLY A CA 1
ATOM 756 C C . GLY A 1 95 ? -0.855 -5.310 -2.988 1.00 89.81 95 GLY A C 1
ATOM 757 O O . GLY A 1 95 ? -0.077 -5.916 -3.726 1.00 89.81 95 GLY A O 1
ATOM 758 N N . GLN A 1 96 ? -1.307 -4.096 -3.299 1.00 88.75 96 GLN A N 1
ATOM 759 C CA . GLN A 1 96 ? -0.939 -3.399 -4.528 1.00 88.75 96 GLN A CA 1
ATOM 760 C C . GLN A 1 96 ? 0.561 -3.064 -4.572 1.00 88.75 96 GLN A C 1
ATOM 762 O O . GLN A 1 96 ? 1.211 -3.272 -5.597 1.00 88.75 96 GLN A O 1
ATOM 767 N N . LEU A 1 97 ? 1.139 -2.582 -3.468 1.00 87.94 97 LEU A N 1
ATOM 768 C CA . LEU A 1 97 ? 2.567 -2.274 -3.359 1.00 87.94 97 LEU A CA 1
ATOM 769 C C . LEU A 1 97 ? 3.454 -3.513 -3.549 1.00 87.94 97 LEU A C 1
ATOM 771 O O . LEU A 1 97 ? 4.458 -3.451 -4.273 1.00 87.94 97 LEU A O 1
ATOM 775 N N . ILE A 1 98 ? 3.068 -4.644 -2.954 1.00 88.12 98 ILE A N 1
ATOM 776 C CA . ILE A 1 98 ? 3.758 -5.926 -3.135 1.00 88.12 98 ILE A CA 1
ATOM 777 C C . ILE A 1 98 ? 3.579 -6.431 -4.568 1.00 88.12 98 ILE A C 1
ATOM 779 O O . ILE A 1 98 ? 4.567 -6.750 -5.231 1.00 88.12 98 ILE A O 1
ATOM 783 N N . GLY A 1 99 ? 2.347 -6.445 -5.083 1.00 86.69 99 GLY A N 1
ATOM 784 C CA . GLY A 1 99 ? 2.033 -6.910 -6.436 1.00 86.69 99 GLY A CA 1
ATOM 785 C C . GLY A 1 99 ? 2.805 -6.143 -7.511 1.00 86.69 99 GLY A C 1
ATOM 786 O O . GLY A 1 99 ? 3.400 -6.751 -8.401 1.00 86.69 99 GLY A O 1
ATOM 787 N N . ILE A 1 100 ? 2.892 -4.815 -7.381 1.00 83.94 100 ILE A N 1
ATOM 788 C CA . ILE A 1 100 ? 3.706 -3.958 -8.253 1.00 83.94 100 ILE A CA 1
ATOM 789 C C . ILE A 1 100 ? 5.193 -4.326 -8.166 1.00 83.94 100 ILE A C 1
ATOM 791 O O . ILE A 1 100 ? 5.865 -4.440 -9.195 1.00 83.94 100 ILE A O 1
ATOM 795 N N . SER A 1 101 ? 5.717 -4.525 -6.956 1.00 82.69 101 SER A N 1
ATOM 796 C CA . SER A 1 101 ? 7.126 -4.883 -6.741 1.00 82.69 101 SER A CA 1
ATOM 797 C C . SER A 1 101 ? 7.480 -6.219 -7.403 1.00 82.69 101 SER A C 1
ATOM 799 O O . SER A 1 101 ? 8.497 -6.326 -8.097 1.00 82.69 101 SER A O 1
ATOM 801 N N . ILE A 1 102 ? 6.607 -7.221 -7.263 1.00 83.12 102 ILE A N 1
ATOM 802 C CA . ILE A 1 102 ? 6.761 -8.538 -7.892 1.00 83.12 102 ILE A CA 1
ATOM 803 C C . ILE A 1 102 ? 6.683 -8.414 -9.417 1.00 83.12 102 ILE A C 1
ATOM 805 O O . ILE A 1 102 ? 7.566 -8.909 -10.118 1.00 83.12 102 ILE A O 1
ATOM 809 N N . ALA A 1 103 ? 5.680 -7.704 -9.944 1.00 81.38 103 ALA A N 1
ATOM 810 C CA . ALA A 1 103 ? 5.504 -7.519 -11.383 1.00 81.38 103 ALA A CA 1
ATOM 811 C C . ALA A 1 103 ? 6.731 -6.865 -12.042 1.00 81.38 103 ALA A C 1
ATOM 813 O O . ALA A 1 103 ? 7.179 -7.310 -13.102 1.00 81.38 103 ALA A O 1
ATOM 814 N N . LYS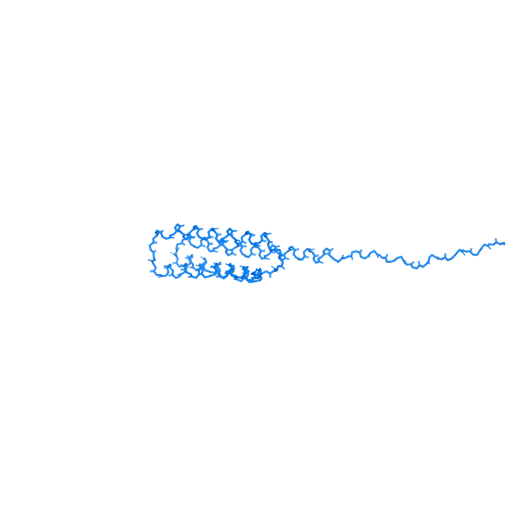 A 1 104 ? 7.323 -5.850 -11.397 1.00 78.50 104 LYS A N 1
ATOM 815 C CA . LYS A 1 104 ? 8.559 -5.212 -11.878 1.00 78.50 104 LYS A CA 1
ATOM 816 C C . LYS A 1 104 ? 9.755 -6.160 -11.837 1.00 78.50 104 LYS A C 1
ATOM 818 O O . LYS A 1 104 ? 10.491 -6.237 -12.819 1.00 78.50 104 LYS A O 1
ATOM 823 N N . THR A 1 105 ? 9.908 -6.921 -10.755 1.00 77.50 105 THR A N 1
ATOM 824 C CA . THR A 1 105 ? 10.993 -7.907 -10.609 1.00 77.50 105 THR A CA 1
ATOM 825 C C . THR A 1 105 ? 10.934 -8.965 -11.713 1.00 77.50 105 THR A C 1
ATOM 827 O O . THR A 1 105 ? 11.936 -9.234 -12.375 1.00 77.50 105 THR A O 1
ATOM 830 N N . LEU A 1 106 ? 9.741 -9.504 -11.988 1.00 78.62 106 LEU A N 1
ATOM 831 C CA . LEU A 1 106 ? 9.525 -10.483 -13.057 1.00 78.62 106 LEU A CA 1
ATOM 832 C C . LEU A 1 106 ? 9.804 -9.899 -14.450 1.00 78.62 106 LEU A C 1
ATOM 834 O O . LEU A 1 106 ? 10.396 -10.567 -15.301 1.00 78.62 106 LEU A O 1
ATOM 838 N N . LYS A 1 107 ? 9.409 -8.642 -14.693 1.00 76.25 107 LYS A N 1
ATOM 839 C CA . LYS A 1 107 ? 9.687 -7.944 -15.957 1.00 76.25 107 LYS A CA 1
ATOM 840 C C . LYS A 1 107 ? 11.191 -7.740 -16.166 1.00 76.25 107 LYS A C 1
ATOM 842 O O . LYS A 1 107 ? 11.676 -7.975 -17.270 1.00 76.25 107 LYS A O 1
ATOM 847 N N . GLN A 1 108 ? 11.925 -7.369 -15.116 1.00 70.44 108 GLN A N 1
ATOM 848 C CA . GLN A 1 108 ? 13.371 -7.163 -15.190 1.00 70.44 108 GLN A CA 1
ATOM 849 C C . GLN A 1 108 ? 14.133 -8.477 -15.408 1.00 70.44 108 GLN A C 1
ATOM 851 O O . GLN A 1 108 ? 15.025 -8.530 -16.255 1.00 70.44 108 GLN A O 1
ATOM 856 N N . GLN A 1 109 ? 13.732 -9.562 -14.734 1.00 63.88 109 GLN A N 1
ATOM 857 C CA . GLN A 1 109 ? 14.299 -10.889 -14.991 1.00 63.88 109 GLN A CA 1
ATOM 858 C C . GLN A 1 109 ? 14.104 -11.312 -16.452 1.00 63.88 109 GLN A C 1
ATOM 860 O O . GLN A 1 109 ? 15.061 -11.758 -17.083 1.00 63.88 109 GLN A O 1
ATOM 865 N N . ARG A 1 110 ? 12.912 -11.106 -17.038 1.00 59.44 110 ARG A N 1
ATOM 866 C CA . ARG A 1 110 ? 12.680 -11.407 -18.464 1.00 59.44 110 ARG A CA 1
ATOM 867 C C . ARG A 1 110 ? 13.643 -10.661 -19.389 1.00 59.44 110 ARG A C 1
ATOM 869 O O . ARG A 1 110 ? 14.170 -11.289 -20.299 1.00 59.44 110 ARG A O 1
ATOM 876 N N . SER A 1 111 ? 13.921 -9.378 -19.139 1.00 57.47 111 SER A N 1
ATOM 877 C CA . SER A 1 111 ? 14.892 -8.616 -19.942 1.00 57.47 111 SER A CA 1
ATOM 878 C C . SER A 1 111 ? 16.331 -9.135 -19.824 1.00 57.47 111 SER A C 1
ATOM 880 O O . SER A 1 111 ? 17.065 -9.111 -20.811 1.00 57.47 111 SER A O 1
ATOM 882 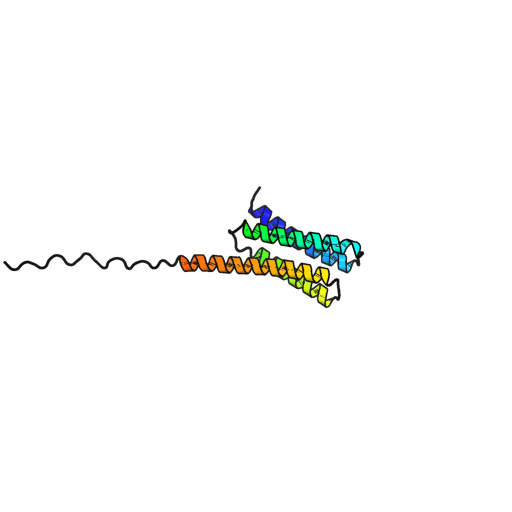N N . THR A 1 112 ? 16.734 -9.650 -18.657 1.00 53.84 112 THR A N 1
ATOM 883 C CA . THR A 1 112 ? 18.071 -10.234 -18.450 1.00 53.84 112 THR A CA 1
ATOM 884 C C . THR A 1 112 ? 18.222 -11.581 -19.162 1.00 53.84 112 THR A C 1
ATOM 886 O O . THR A 1 112 ? 19.258 -11.831 -19.771 1.00 53.84 112 THR A O 1
ATOM 889 N N . TYR A 1 113 ? 17.179 -12.418 -19.170 1.00 51.12 113 TYR A N 1
ATOM 890 C CA . TYR A 1 113 ? 17.198 -13.704 -19.883 1.00 51.12 113 TYR A CA 1
ATOM 891 C C . TYR A 1 113 ? 17.039 -13.566 -21.405 1.00 51.12 113 TYR A C 1
ATOM 893 O O . TYR A 1 113 ? 17.537 -14.406 -22.143 1.00 51.12 113 TYR A O 1
ATOM 901 N N . SER A 1 114 ? 16.422 -12.492 -21.911 1.00 47.94 114 SER A N 1
ATOM 902 C CA . SER A 1 114 ? 16.388 -12.213 -23.357 1.00 47.94 114 SER A CA 1
ATOM 903 C C . SER A 1 114 ? 17.698 -11.638 -23.917 1.00 47.94 114 SER A C 1
ATOM 905 O O . SER A 1 114 ? 17.850 -11.549 -25.132 1.00 47.94 114 SER A O 1
ATOM 907 N N . ALA A 1 115 ? 18.647 -11.252 -23.055 1.00 47.41 115 ALA A N 1
ATOM 908 C CA . ALA A 1 115 ? 19.963 -10.744 -23.450 1.00 47.41 115 ALA A CA 1
ATOM 909 C C . ALA A 1 115 ? 21.066 -11.819 -23.442 1.00 47.41 115 ALA A C 1
ATOM 911 O O . ALA A 1 115 ? 22.213 -11.515 -23.778 1.00 47.41 115 ALA A O 1
ATOM 912 N N . SER A 1 116 ? 20.750 -13.086 -23.133 1.00 48.47 116 SER A N 1
ATOM 913 C CA . SER A 1 116 ? 21.630 -14.201 -23.489 1.00 48.47 116 SER A CA 1
ATOM 914 C C . SER A 1 116 ? 21.477 -14.465 -24.984 1.00 48.47 116 SER A C 1
ATOM 916 O O . SER A 1 116 ? 20.758 -15.362 -25.421 1.00 48.47 116 SER A O 1
ATOM 918 N N . SER A 1 117 ? 22.125 -13.589 -25.751 1.00 46.72 117 SER A N 1
ATOM 919 C CA . SER A 1 117 ? 22.448 -13.750 -27.157 1.00 46.72 117 SER A CA 1
ATOM 920 C C . SER A 1 117 ? 22.681 -15.226 -27.463 1.00 46.72 117 SER A C 1
ATOM 922 O O . SER A 1 117 ? 23.630 -15.837 -26.965 1.00 46.72 117 SER A O 1
ATOM 924 N N . THR A 1 118 ? 21.827 -15.794 -28.310 1.00 56.03 118 THR A N 1
ATOM 925 C CA . THR A 1 118 ? 22.240 -16.852 -29.223 1.00 56.03 118 THR A CA 1
ATOM 926 C C . THR A 1 118 ? 23.379 -16.273 -30.050 1.00 56.03 118 THR A C 1
ATOM 928 O O . THR A 1 118 ? 23.164 -15.732 -31.137 1.00 56.03 118 THR A O 1
ATOM 931 N N . LYS A 1 119 ? 24.594 -16.309 -29.494 1.00 52.62 119 LYS A N 1
ATOM 932 C CA . LYS A 1 119 ? 25.819 -16.016 -30.218 1.00 52.62 119 LYS A CA 1
ATOM 933 C C . LYS A 1 119 ? 25.801 -17.003 -31.377 1.00 52.62 119 LYS A C 1
ATOM 935 O O . LYS A 1 119 ? 25.929 -18.208 -31.164 1.00 52.62 119 LYS A O 1
ATOM 940 N N . ARG A 1 120 ? 25.520 -16.508 -32.585 1.00 59.50 120 ARG A N 1
ATOM 941 C CA . ARG A 1 120 ? 25.677 -17.294 -33.806 1.00 59.50 120 ARG A CA 1
ATOM 942 C C . ARG A 1 120 ? 27.091 -17.881 -33.726 1.00 59.50 120 ARG A C 1
ATOM 944 O O . ARG A 1 120 ? 28.009 -17.091 -33.494 1.00 59.50 120 ARG A O 1
ATOM 951 N N . PRO A 1 121 ? 27.272 -19.210 -33.826 1.00 59.88 121 PRO A N 1
ATOM 952 C CA . PRO A 1 121 ? 28.604 -19.788 -33.884 1.00 59.88 121 PRO A CA 1
ATOM 953 C C . PRO A 1 121 ? 29.387 -19.032 -34.954 1.00 59.88 121 PRO A C 1
ATOM 955 O O . PRO A 1 121 ? 28.886 -18.855 -36.069 1.00 59.88 121 PRO A O 1
ATOM 958 N N . GLU A 1 122 ? 30.546 -18.491 -34.585 1.00 64.00 122 GLU A N 1
ATOM 959 C CA . GLU A 1 122 ? 31.441 -17.879 -35.560 1.00 64.00 122 GLU A CA 1
ATOM 960 C C . GLU A 1 122 ? 31.736 -18.926 -36.647 1.00 64.00 122 GLU A C 1
ATOM 962 O O . GLU A 1 122 ? 31.873 -20.110 -36.316 1.00 64.00 122 GLU A O 1
ATOM 967 N N . PRO A 1 123 ? 31.769 -18.538 -37.936 1.00 58.31 123 PRO A N 1
ATOM 968 C CA . PRO A 1 123 ? 32.122 -19.468 -38.993 1.00 58.31 123 PRO A CA 1
ATOM 969 C C . PRO A 1 123 ? 33.481 -20.087 -38.657 1.00 58.31 123 PRO A C 1
ATOM 971 O O . PRO A 1 123 ? 34.471 -19.380 -38.470 1.00 58.31 123 PRO A O 1
ATOM 974 N N . ILE A 1 124 ? 33.498 -21.409 -38.511 1.00 63.09 124 ILE A N 1
ATOM 975 C CA . ILE A 1 124 ? 34.699 -22.175 -38.203 1.00 63.09 124 ILE A CA 1
ATOM 976 C C . ILE A 1 124 ? 35.599 -22.118 -39.439 1.00 63.09 124 ILE A C 1
ATOM 978 O O . ILE A 1 124 ? 35.385 -22.856 -40.392 1.00 63.09 124 ILE A O 1
ATOM 982 N N . GLY A 1 125 ? 36.603 -21.244 -39.381 1.00 62.53 125 GLY A N 1
ATOM 983 C CA . GLY A 1 125 ? 37.783 -21.259 -40.240 1.00 62.53 125 GLY A CA 1
ATOM 984 C C . GLY A 1 125 ? 37.598 -20.715 -41.665 1.00 62.53 125 GLY A C 1
ATOM 985 O O . GLY A 1 125 ? 36.488 -20.678 -42.193 1.00 62.53 125 GLY A O 1
ATOM 986 N N . PRO A 1 126 ? 38.698 -20.265 -42.299 1.00 65.62 126 PRO A N 1
ATOM 987 C CA . PRO A 1 126 ? 38.711 -20.010 -43.733 1.00 65.62 126 PRO A CA 1
ATOM 988 C C . PRO A 1 126 ? 38.411 -21.321 -44.471 1.00 65.62 126 PRO A C 1
ATOM 990 O O . PRO A 1 126 ? 38.915 -22.376 -44.079 1.00 65.62 126 PRO A O 1
ATOM 993 N N . GLU A 1 127 ? 37.580 -21.256 -45.514 1.00 66.06 127 GLU A N 1
ATOM 994 C CA . GLU A 1 127 ? 37.326 -22.394 -46.402 1.00 66.06 127 GLU A CA 1
ATOM 995 C C . GLU A 1 127 ? 38.661 -23.037 -46.821 1.00 66.06 127 GLU A C 1
ATOM 997 O O . GLU A 1 127 ? 39.619 -22.306 -47.108 1.00 66.06 127 GLU A O 1
ATOM 1002 N N . PRO A 1 128 ? 38.765 -24.382 -46.839 1.00 64.44 128 PRO A N 1
ATOM 1003 C CA . PRO A 1 128 ? 39.945 -25.051 -47.364 1.00 64.44 128 PRO A CA 1
ATOM 1004 C C . PRO A 1 128 ? 40.226 -24.519 -48.770 1.00 64.44 128 PRO A C 1
ATOM 1006 O O . PRO A 1 128 ? 39.331 -24.498 -49.616 1.00 64.44 128 PRO A O 1
ATOM 1009 N N . GLY A 1 129 ? 41.454 -24.044 -48.995 1.00 63.94 129 GLY A N 1
ATOM 1010 C CA . GLY A 1 129 ? 41.879 -23.554 -50.302 1.00 63.94 129 GLY A CA 1
ATOM 1011 C C . GLY A 1 129 ? 41.635 -24.604 -51.394 1.00 63.94 129 GLY A C 1
ATOM 1012 O O . GLY A 1 129 ? 41.594 -25.798 -51.088 1.00 63.94 129 GLY A O 1
ATOM 1013 N N . PRO A 1 130 ? 41.455 -24.172 -52.654 1.00 70.75 130 PRO A N 1
ATOM 1014 C CA . PRO A 1 130 ? 41.092 -25.064 -53.746 1.00 70.75 130 PRO A CA 1
ATOM 1015 C C . PRO A 1 130 ? 42.073 -26.237 -53.841 1.00 70.75 130 PRO A C 1
ATOM 1017 O O . PRO A 1 130 ? 43.290 -26.038 -53.792 1.00 70.75 130 PRO A O 1
ATOM 1020 N N . GLU A 1 131 ? 41.530 -27.453 -53.958 1.00 71.81 131 GLU A N 1
ATOM 1021 C CA . GLU A 1 131 ? 42.321 -28.653 -54.231 1.00 71.81 131 GLU A CA 1
ATOM 1022 C C . GLU A 1 131 ? 43.216 -28.410 -55.455 1.00 71.81 131 GLU A C 1
ATOM 1024 O O . GLU A 1 131 ? 42.764 -27.804 -56.434 1.00 71.81 131 GLU A O 1
ATOM 1029 N N . PRO A 1 132 ? 44.486 -28.855 -55.420 1.00 66.19 132 PRO A N 1
ATOM 1030 C CA . PRO A 1 132 ? 45.371 -28.695 -56.558 1.00 66.19 132 PRO A CA 1
ATOM 1031 C C . PRO A 1 132 ? 44.770 -29.410 -57.769 1.00 66.19 132 PRO A C 1
ATOM 1033 O O . PRO A 1 132 ? 44.460 -30.602 -57.717 1.00 66.19 132 PRO A O 1
ATOM 1036 N N . SER A 1 133 ? 44.609 -28.665 -58.863 1.00 63.00 133 SER A N 1
ATOM 1037 C CA . SER A 1 133 ? 44.179 -29.216 -60.141 1.00 63.00 133 SER A CA 1
ATOM 1038 C C . SER A 1 133 ? 45.190 -30.269 -60.594 1.00 63.00 133 SER A C 1
ATOM 1040 O O . SER A 1 133 ? 46.387 -29.970 -60.649 1.00 63.00 133 SER A O 1
ATOM 1042 N N . PRO A 1 134 ? 44.764 -31.494 -60.937 1.00 64.44 134 PRO A N 1
ATOM 1043 C CA . PRO A 1 134 ? 45.620 -32.338 -61.741 1.00 64.44 134 PRO A CA 1
ATOM 1044 C C . PRO A 1 134 ? 45.729 -31.681 -63.124 1.00 64.44 134 PRO A C 1
ATOM 1046 O O . PRO A 1 134 ? 44.711 -31.250 -63.668 1.00 64.44 134 PRO A O 1
ATOM 1049 N N . PHE A 1 135 ? 46.955 -31.665 -63.653 1.00 52.28 135 PHE A N 1
ATOM 1050 C CA 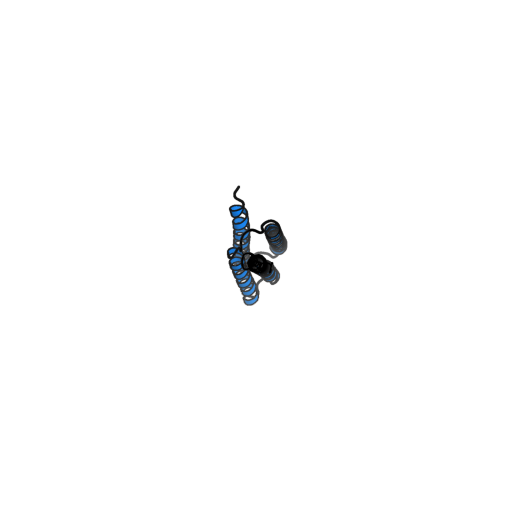. PHE A 1 135 ? 47.407 -31.147 -64.957 1.00 52.28 135 PHE A CA 1
ATOM 1051 C C . PHE A 1 135 ? 47.916 -29.702 -64.971 1.00 52.28 135 PHE A C 1
ATOM 1053 O O . PHE A 1 135 ? 47.114 -28.755 -64.830 1.00 52.28 135 PHE A O 1
#

Radius of gyration: 26.48 Å; chains: 1; bounding box: 65×51×85 Å